Protein AF-A0A3G4W4P0-F1 (afdb_monomer_lite)

Foldseek 3Di:
DDPPDPDDDPLLVLVVVLCVVCVVLQPQDQDLAVLVSQLSNLLSVLCPLVVHCSLVSVLVLVVVCVPDVSSVVSVVVVLCVQQVSVVNCVVVVVDPVPDRSVVLSCLQVVVQVCCSNVVVPHRHSVVNNVSSVCVNVPDDDDD

pLDDT: mean 88.15, std 11.93, range [35.56, 98.0]

Sequence (143 aa):
MALYKWRPSKGTLALDGFFHAVECTLTFPDSDDIEADLTAQLRAFVHLVTRTPAGRVIAELIGQAQTDPDLSAALLARYSRPCRGLRTAQTRGQLRAGIDPEVLVDQLWGACYHRLLMPTPPLTEEFAGNLVTNLMHGVRPSA

Radius of gyration: 16.85 Å; chains: 1; bounding box: 37×46×48 Å

Structure (mmCIF, N/CA/C/O backbone):
data_AF-A0A3G4W4P0-F1
#
_entry.id   AF-A0A3G4W4P0-F1
#
loop_
_atom_site.group_PDB
_atom_site.id
_atom_site.type_symbol
_atom_site.label_atom_id
_atom_site.label_alt_id
_atom_site.label_comp_id
_atom_site.label_asym_id
_atom_site.label_entity_id
_atom_site.label_seq_id
_atom_site.pdbx_PDB_ins_code
_atom_site.Cartn_x
_atom_site.Cartn_y
_atom_site.Cartn_z
_atom_site.occupancy
_atom_site.B_iso_or_equiv
_atom_site.auth_seq_id
_atom_site.auth_comp_id
_atom_site.auth_asym_id
_atom_site.auth_atom_id
_atom_site.pdbx_PDB_model_num
ATOM 1 N N . MET A 1 1 ? -2.291 -30.139 -30.575 1.00 35.56 1 MET A N 1
ATOM 2 C CA . MET A 1 1 ? -2.199 -29.784 -29.144 1.00 35.56 1 MET A CA 1
ATOM 3 C C . MET A 1 1 ? -0.772 -29.326 -28.879 1.00 35.56 1 MET A C 1
ATOM 5 O O . MET A 1 1 ? 0.121 -30.153 -28.772 1.00 35.56 1 MET A O 1
ATOM 9 N N . ALA A 1 2 ? -0.531 -28.016 -28.946 1.00 42.50 2 ALA A N 1
ATOM 10 C CA . ALA A 1 2 ? 0.795 -27.449 -28.730 1.00 42.50 2 ALA A CA 1
ATOM 11 C C . ALA A 1 2 ? 0.982 -27.205 -27.230 1.00 42.50 2 ALA A C 1
ATOM 13 O O . ALA A 1 2 ? 0.223 -26.456 -26.621 1.00 42.50 2 ALA A O 1
ATOM 14 N N . LEU A 1 3 ? 1.977 -27.870 -26.651 1.00 46.72 3 LEU A N 1
ATOM 15 C CA . LEU A 1 3 ? 2.466 -27.626 -25.302 1.00 46.72 3 LEU A CA 1
ATOM 16 C C . LEU A 1 3 ? 3.082 -26.213 -25.286 1.00 46.72 3 LEU A C 1
ATOM 18 O O . LEU A 1 3 ? 4.239 -26.034 -25.671 1.00 46.72 3 LEU A O 1
ATOM 22 N N . TYR A 1 4 ? 2.302 -25.185 -24.940 1.00 52.28 4 TYR A N 1
ATOM 23 C CA . TYR A 1 4 ? 2.836 -23.830 -24.810 1.00 52.28 4 TYR A CA 1
ATOM 24 C C . TYR A 1 4 ? 3.787 -23.813 -23.610 1.00 52.28 4 TYR A C 1
ATOM 26 O O . TYR A 1 4 ? 3.397 -24.053 -22.469 1.00 52.28 4 TYR A O 1
ATOM 34 N N . LYS A 1 5 ? 5.073 -23.617 -23.908 1.00 41.97 5 LYS A N 1
ATOM 35 C CA . LYS A 1 5 ? 6.178 -23.510 -22.954 1.00 41.97 5 LYS A CA 1
ATOM 36 C C . LYS A 1 5 ? 5.822 -22.515 -21.846 1.00 41.97 5 LYS A C 1
ATOM 38 O O . LYS A 1 5 ? 5.807 -21.314 -22.093 1.00 41.97 5 LYS A O 1
ATOM 43 N N . TRP A 1 6 ? 5.640 -23.011 -20.624 1.00 52.56 6 TRP A N 1
ATOM 44 C CA . TRP A 1 6 ? 5.683 -22.205 -19.405 1.00 52.56 6 TRP A CA 1
ATOM 45 C C . TRP A 1 6 ? 7.116 -21.683 -19.230 1.00 52.56 6 TRP A C 1
ATOM 47 O O . TRP A 1 6 ? 8.004 -22.356 -18.703 1.00 52.56 6 TRP A O 1
ATOM 57 N N . ARG A 1 7 ? 7.391 -20.516 -19.808 1.00 54.75 7 ARG A N 1
ATOM 58 C CA . ARG A 1 7 ? 8.593 -19.729 -19.548 1.00 54.75 7 ARG A CA 1
ATOM 59 C C . ARG A 1 7 ? 8.103 -18.395 -18.991 1.00 54.75 7 ARG A C 1
ATOM 61 O O . ARG A 1 7 ? 7.461 -17.674 -19.750 1.00 54.75 7 ARG A O 1
ATOM 68 N N . PRO A 1 8 ? 8.369 -18.076 -17.714 1.00 62.06 8 PRO A N 1
ATOM 69 C CA . PRO A 1 8 ? 8.023 -16.768 -17.176 1.00 62.06 8 PRO A CA 1
ATOM 70 C C . PRO A 1 8 ? 8.642 -15.670 -18.053 1.00 62.06 8 PRO A C 1
ATOM 72 O O . PRO A 1 8 ? 9.797 -15.791 -18.482 1.00 62.06 8 PRO A O 1
ATOM 75 N N . SER A 1 9 ? 7.876 -14.617 -18.358 1.00 71.56 9 SER A N 1
ATOM 76 C CA . SER A 1 9 ? 8.419 -13.423 -19.010 1.00 71.56 9 SER A CA 1
ATOM 77 C C . SER A 1 9 ? 9.543 -12.842 -18.139 1.00 71.56 9 SER A C 1
ATOM 79 O O . SER A 1 9 ? 9.557 -13.028 -16.917 1.00 71.56 9 SER A O 1
ATOM 81 N N . LYS A 1 10 ? 10.501 -12.119 -18.737 1.00 77.62 10 LYS A N 1
ATOM 82 C CA . LYS A 1 10 ? 11.573 -11.457 -17.964 1.00 77.62 10 LYS A CA 1
ATOM 83 C C . LYS A 1 10 ? 11.005 -10.586 -16.833 1.00 77.62 10 LYS A C 1
ATOM 85 O O . LYS A 1 10 ? 11.593 -10.546 -15.756 1.00 77.62 10 LYS A O 1
ATOM 90 N N . GLY A 1 11 ? 9.851 -9.955 -17.070 1.00 77.81 11 GLY A N 1
ATOM 91 C CA . GLY A 1 11 ? 9.117 -9.175 -16.076 1.00 77.81 11 GLY A CA 1
ATOM 92 C C . GLY A 1 11 ? 8.631 -10.024 -14.903 1.00 77.81 11 GLY A C 1
ATOM 93 O O . GLY A 1 11 ? 8.876 -9.664 -13.758 1.00 77.81 11 GLY A O 1
ATOM 94 N N . THR A 1 12 ? 8.009 -11.179 -15.160 1.00 78.88 12 THR A N 1
ATOM 95 C CA . THR A 1 12 ? 7.536 -12.067 -14.077 1.00 78.88 12 THR A CA 1
ATOM 96 C C . THR A 1 12 ? 8.677 -12.619 -13.212 1.00 78.88 12 THR A C 1
ATOM 98 O O . THR A 1 12 ? 8.541 -12.662 -11.994 1.00 78.88 12 THR A O 1
ATOM 101 N N . LEU A 1 13 ? 9.843 -12.928 -13.797 1.00 81.38 13 LEU A N 1
ATOM 102 C CA . LEU A 1 13 ? 11.025 -13.343 -13.026 1.00 81.38 13 LEU A CA 1
ATOM 103 C C . LEU A 1 13 ? 11.589 -12.196 -12.168 1.00 81.38 13 LEU A C 1
ATOM 105 O O . LEU A 1 13 ? 11.967 -12.406 -11.016 1.00 81.38 13 LEU A O 1
ATOM 109 N N . ALA A 1 14 ? 11.644 -10.979 -12.718 1.00 82.69 14 ALA A N 1
ATOM 110 C CA . ALA A 1 14 ? 12.067 -9.794 -11.973 1.00 82.69 14 ALA A CA 1
ATOM 111 C C . ALA A 1 14 ? 11.102 -9.480 -10.818 1.00 82.69 14 ALA A C 1
ATOM 113 O O . ALA A 1 14 ? 11.544 -9.147 -9.720 1.00 82.69 14 ALA A O 1
ATOM 114 N N . LEU A 1 15 ? 9.797 -9.650 -11.046 1.00 84.31 15 LEU A N 1
ATOM 115 C CA . LEU A 1 15 ? 8.758 -9.503 -10.034 1.00 84.31 15 LEU A CA 1
ATOM 116 C C . LEU A 1 15 ? 8.913 -10.533 -8.906 1.00 84.31 15 LEU A C 1
ATOM 118 O O . LEU A 1 15 ? 8.836 -10.172 -7.733 1.00 84.31 15 LEU A O 1
ATOM 122 N N . ASP A 1 16 ? 9.165 -11.799 -9.244 1.00 83.69 16 ASP A N 1
ATOM 123 C CA . ASP A 1 16 ? 9.412 -12.856 -8.259 1.00 83.69 16 ASP A CA 1
ATOM 124 C C . ASP A 1 16 ? 10.626 -12.525 -7.381 1.00 83.69 16 ASP A C 1
ATOM 126 O O . ASP A 1 16 ? 10.535 -12.577 -6.152 1.00 83.69 16 ASP A O 1
ATOM 130 N N . GLY A 1 17 ? 11.740 -12.121 -8.002 1.00 82.75 17 GLY A N 1
ATOM 131 C CA . GLY A 1 17 ? 12.952 -11.711 -7.290 1.00 82.75 17 GLY A CA 1
ATOM 132 C C . GLY A 1 17 ? 12.732 -10.486 -6.400 1.00 82.75 17 GLY A C 1
ATOM 133 O O . GLY A 1 17 ? 13.186 -10.470 -5.257 1.00 82.75 17 GLY A O 1
ATOM 134 N N . PHE A 1 18 ? 11.985 -9.492 -6.888 1.00 85.12 18 PHE A N 1
ATOM 135 C CA . PHE A 1 18 ? 11.613 -8.311 -6.111 1.00 85.12 18 PHE A CA 1
ATOM 136 C C . PHE A 1 18 ? 10.840 -8.697 -4.849 1.00 85.12 18 PHE A C 1
ATOM 138 O O . PHE A 1 18 ? 11.240 -8.328 -3.748 1.00 85.12 18 PHE A O 1
ATOM 145 N N . PHE A 1 19 ? 9.762 -9.476 -4.987 1.00 82.88 19 PHE A N 1
ATOM 146 C CA . PHE A 1 19 ? 8.931 -9.845 -3.844 1.00 82.88 19 PHE A CA 1
ATOM 147 C C . PHE A 1 19 ? 9.654 -10.741 -2.846 1.00 82.88 19 PHE A C 1
ATOM 149 O O . PHE A 1 19 ? 9.447 -10.569 -1.649 1.00 82.88 19 PHE A O 1
ATOM 156 N N . HIS A 1 20 ? 10.529 -11.636 -3.307 1.00 83.44 20 HIS A N 1
ATOM 157 C CA . HIS A 1 20 ? 11.371 -12.426 -2.412 1.00 83.44 20 HIS A CA 1
ATOM 158 C C . HIS A 1 20 ? 12.313 -11.542 -1.579 1.00 83.44 20 HIS A C 1
ATOM 160 O O . HIS A 1 20 ? 12.476 -11.768 -0.384 1.00 83.44 20 HIS A O 1
ATOM 166 N N . ALA A 1 21 ? 12.887 -10.497 -2.182 1.00 79.25 21 ALA A N 1
ATOM 167 C CA . ALA A 1 21 ? 13.807 -9.593 -1.496 1.00 79.25 21 ALA A CA 1
ATOM 168 C C . ALA A 1 21 ? 13.127 -8.699 -0.445 1.00 79.25 21 ALA A C 1
ATOM 170 O O . ALA A 1 21 ? 13.777 -8.290 0.516 1.00 79.25 21 ALA A O 1
ATOM 171 N N . VAL A 1 22 ? 11.839 -8.380 -0.619 1.00 81.50 22 VAL A N 1
ATOM 172 C CA . VAL A 1 22 ? 11.117 -7.430 0.251 1.00 81.50 22 VAL A CA 1
ATOM 173 C C . VAL A 1 22 ? 10.119 -8.090 1.203 1.00 81.50 22 VAL A C 1
ATOM 175 O O . VAL A 1 22 ? 9.538 -7.413 2.049 1.00 81.50 22 VAL A O 1
ATOM 178 N N . GLU A 1 23 ? 9.906 -9.402 1.082 1.00 78.38 23 GLU A N 1
ATOM 179 C CA . GLU A 1 23 ? 8.889 -10.145 1.830 1.00 78.38 23 GLU A CA 1
ATOM 180 C C . GLU A 1 23 ? 9.018 -9.972 3.344 1.00 78.38 23 GLU A C 1
ATOM 182 O O . GLU A 1 23 ? 8.038 -9.612 3.993 1.00 78.38 23 GLU A O 1
ATOM 187 N N . CYS A 1 24 ? 10.220 -10.159 3.898 1.00 70.31 24 CYS A N 1
ATOM 188 C CA . CYS A 1 24 ? 10.443 -10.027 5.338 1.00 70.31 24 CYS A CA 1
ATOM 189 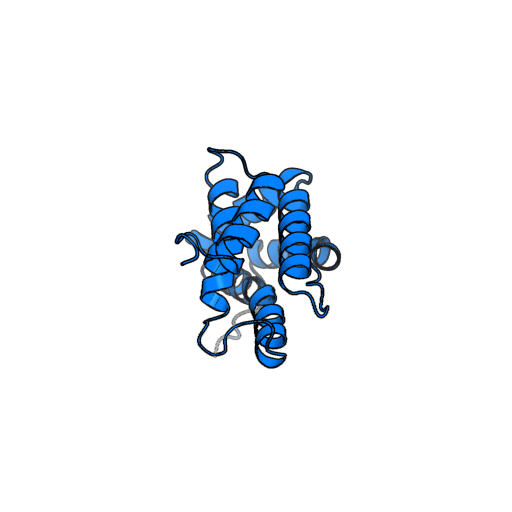C C . CYS A 1 24 ? 10.100 -8.619 5.845 1.00 70.31 24 CYS A C 1
ATOM 191 O O . CYS A 1 24 ? 9.499 -8.478 6.908 1.00 70.31 24 CYS A O 1
ATOM 193 N N . THR A 1 25 ? 10.433 -7.585 5.066 1.00 77.06 25 THR A N 1
ATOM 194 C CA . THR A 1 25 ? 10.186 -6.176 5.407 1.00 77.06 25 THR A CA 1
ATOM 195 C C . THR A 1 25 ? 8.701 -5.817 5.381 1.00 77.06 25 THR A C 1
ATOM 197 O O . THR A 1 25 ? 8.278 -4.937 6.122 1.00 77.06 25 THR A O 1
ATOM 200 N N . LEU A 1 26 ? 7.905 -6.488 4.545 1.00 78.50 26 LEU A N 1
ATOM 201 C CA . LEU A 1 26 ? 6.485 -6.186 4.335 1.00 78.50 26 LEU A CA 1
ATOM 202 C C . LEU A 1 26 ? 5.543 -7.175 5.033 1.00 78.50 26 LEU A C 1
ATOM 204 O O . LEU A 1 26 ? 4.367 -7.276 4.668 1.00 78.50 26 LEU A O 1
ATOM 208 N N . THR A 1 27 ? 6.046 -7.903 6.032 1.00 81.56 27 THR A N 1
ATOM 209 C CA . THR A 1 27 ? 5.210 -8.749 6.888 1.00 81.56 27 THR A CA 1
ATOM 210 C C . THR A 1 27 ? 4.158 -7.875 7.566 1.00 81.56 27 THR A C 1
ATOM 212 O O . THR A 1 27 ? 4.494 -6.888 8.214 1.00 81.56 27 THR A O 1
ATOM 215 N N . PHE A 1 28 ? 2.882 -8.218 7.382 1.00 82.44 28 PHE A N 1
ATOM 216 C CA . PHE A 1 28 ? 1.777 -7.499 8.006 1.00 82.44 28 PHE A CA 1
ATOM 217 C C . PHE A 1 28 ? 1.757 -7.846 9.504 1.00 82.44 28 PHE A C 1
ATOM 219 O O . PHE A 1 28 ? 1.634 -9.035 9.815 1.00 82.44 28 PHE A O 1
ATOM 226 N N . PRO A 1 29 ? 1.926 -6.870 10.416 1.00 85.31 29 PRO A N 1
ATOM 227 C CA . PRO A 1 29 ? 1.797 -7.120 11.848 1.00 85.31 29 PRO A CA 1
ATOM 228 C C . PRO A 1 29 ? 0.384 -7.620 12.174 1.00 85.31 29 PRO A C 1
ATOM 230 O O . PRO A 1 29 ? -0.572 -7.216 11.523 1.00 85.31 29 PRO A O 1
ATOM 233 N N . ASP A 1 30 ? 0.264 -8.537 13.130 1.00 85.00 30 ASP A N 1
ATOM 234 C CA . ASP A 1 30 ? -1.014 -9.165 13.487 1.00 85.00 30 ASP A CA 1
ATOM 235 C C . ASP A 1 30 ? -1.232 -9.072 15.002 1.00 85.00 30 ASP A C 1
ATOM 237 O O . ASP A 1 30 ? -1.125 -10.067 15.722 1.00 85.00 30 ASP A O 1
ATOM 241 N N . SER A 1 31 ? -1.447 -7.850 15.488 1.00 89.62 31 SER A N 1
ATOM 242 C CA . SER A 1 31 ? -1.724 -7.540 16.889 1.00 89.62 31 SER A CA 1
ATOM 243 C C . SER A 1 31 ? -3.221 -7.277 17.132 1.00 89.62 31 SER A C 1
ATOM 245 O O . SER A 1 31 ? -4.071 -7.486 16.260 1.00 89.62 31 SER A O 1
ATOM 247 N N . ASP A 1 32 ? -3.564 -6.855 18.352 1.00 91.38 32 ASP A N 1
ATOM 248 C CA . ASP A 1 32 ? -4.920 -6.413 18.708 1.00 91.38 32 ASP A CA 1
ATOM 249 C C . ASP A 1 32 ? -5.132 -4.894 18.508 1.00 91.38 32 ASP A C 1
ATOM 251 O O . ASP A 1 32 ? -6.135 -4.344 18.965 1.00 91.38 32 ASP A O 1
ATOM 255 N N . ASP A 1 33 ? -4.208 -4.222 17.809 1.00 95.19 33 ASP A N 1
ATOM 256 C CA . ASP A 1 33 ? -4.273 -2.801 17.453 1.00 95.19 33 ASP A CA 1
ATOM 257 C C . ASP A 1 33 ? -4.046 -2.594 15.943 1.00 95.19 33 ASP A C 1
ATOM 259 O O . ASP A 1 33 ? -2.928 -2.381 15.464 1.00 95.19 33 ASP A O 1
ATOM 263 N N . ILE A 1 34 ? -5.137 -2.639 15.172 1.00 94.81 34 ILE A N 1
ATOM 264 C CA . ILE A 1 34 ? -5.098 -2.480 13.713 1.00 94.81 34 ILE A CA 1
ATOM 265 C C . ILE A 1 34 ? -4.572 -1.111 13.263 1.00 94.81 34 ILE A C 1
ATOM 267 O O . ILE A 1 34 ? -3.983 -1.011 12.186 1.00 94.81 34 ILE A O 1
ATOM 271 N N . GLU A 1 35 ? -4.764 -0.048 14.051 1.00 96.00 35 GLU A N 1
ATOM 272 C CA . GLU A 1 35 ? -4.259 1.284 13.699 1.00 96.00 35 GLU A CA 1
ATOM 273 C C . GLU A 1 35 ? -2.728 1.311 13.795 1.00 96.00 35 GLU A C 1
ATOM 275 O O . GLU A 1 35 ? -2.052 1.801 12.877 1.00 96.00 35 GLU A O 1
ATOM 280 N N . ALA A 1 36 ? -2.170 0.720 14.854 1.00 95.88 36 ALA A N 1
ATOM 281 C CA . ALA A 1 36 ? -0.730 0.547 15.004 1.00 95.88 36 ALA A CA 1
ATOM 282 C C . ALA A 1 36 ? -0.147 -0.366 13.913 1.00 95.88 36 ALA A C 1
ATOM 284 O O . ALA A 1 36 ? 0.863 -0.007 13.297 1.00 95.88 36 ALA A O 1
ATOM 285 N N . ASP A 1 37 ? -0.799 -1.493 13.621 1.00 94.75 37 ASP A N 1
ATOM 286 C CA . ASP A 1 37 ? -0.352 -2.456 12.609 1.00 94.75 37 ASP A CA 1
ATOM 287 C C . ASP A 1 37 ? -0.318 -1.832 11.205 1.00 94.75 37 ASP A C 1
ATOM 289 O O . ASP A 1 37 ? 0.686 -1.945 10.491 1.00 94.75 37 ASP A O 1
ATOM 293 N N . LEU A 1 38 ? -1.376 -1.107 10.817 1.00 95.25 38 LEU A N 1
ATOM 294 C CA . LEU A 1 38 ? -1.436 -0.393 9.538 1.00 95.25 38 LEU A CA 1
ATOM 295 C C . LEU A 1 38 ? -0.377 0.701 9.452 1.00 95.25 38 LEU A C 1
ATOM 297 O O . LEU A 1 38 ? 0.302 0.820 8.431 1.00 95.25 38 LEU A O 1
ATOM 301 N N . THR A 1 39 ? -0.201 1.479 10.522 1.00 96.31 39 THR A N 1
ATOM 302 C CA . THR A 1 39 ? 0.807 2.543 10.574 1.00 96.31 39 THR A CA 1
ATOM 303 C C . THR A 1 39 ? 2.214 1.976 10.413 1.00 96.31 39 THR A C 1
ATOM 305 O O . THR A 1 39 ? 3.004 2.497 9.620 1.00 96.31 39 THR A O 1
ATOM 308 N N . ALA A 1 40 ? 2.537 0.902 11.135 1.00 94.62 40 ALA A N 1
ATOM 309 C CA . ALA A 1 40 ? 3.836 0.247 11.063 1.00 94.62 40 ALA A CA 1
ATOM 310 C C . ALA A 1 40 ? 4.097 -0.320 9.662 1.00 94.62 40 ALA A C 1
ATOM 312 O O . ALA A 1 40 ? 5.164 -0.079 9.090 1.00 94.62 40 ALA A O 1
ATOM 313 N N . GLN A 1 41 ? 3.112 -1.007 9.078 1.00 93.81 41 GLN A N 1
ATOM 314 C CA . GLN A 1 41 ? 3.247 -1.601 7.753 1.00 93.81 41 GLN A CA 1
ATOM 315 C C . GLN A 1 41 ? 3.430 -0.532 6.671 1.00 93.81 41 GLN A C 1
ATOM 317 O O . GLN A 1 41 ? 4.384 -0.616 5.892 1.00 93.81 41 GLN A O 1
ATOM 322 N N . LEU A 1 42 ? 2.577 0.501 6.639 1.00 95.25 42 LEU A N 1
ATOM 323 C CA . LEU A 1 42 ? 2.670 1.552 5.623 1.00 95.25 42 LEU A CA 1
ATOM 324 C C . LEU A 1 42 ? 3.984 2.327 5.736 1.00 95.25 42 LEU A C 1
ATOM 326 O O . LEU A 1 42 ? 4.587 2.652 4.713 1.00 95.25 42 LEU A O 1
ATOM 330 N N . ARG A 1 43 ? 4.461 2.608 6.955 1.00 95.94 43 ARG A N 1
ATOM 331 C CA . ARG A 1 43 ? 5.771 3.246 7.150 1.00 95.94 43 ARG A CA 1
ATOM 332 C C . ARG A 1 43 ? 6.906 2.357 6.660 1.00 95.94 43 ARG A C 1
ATOM 334 O O . ARG A 1 43 ? 7.767 2.857 5.945 1.00 95.94 43 ARG A O 1
ATOM 341 N N . ALA A 1 44 ? 6.884 1.058 6.960 1.00 94.06 44 ALA A N 1
ATOM 342 C CA . ALA A 1 44 ? 7.877 0.112 6.451 1.00 94.06 44 ALA A CA 1
ATOM 343 C C . ALA A 1 44 ? 7.866 0.046 4.913 1.00 94.06 44 ALA A C 1
ATOM 345 O O . ALA A 1 44 ? 8.925 0.080 4.283 1.00 94.06 44 ALA A O 1
ATOM 346 N N . PHE A 1 45 ? 6.679 0.036 4.299 1.00 94.19 45 PHE A N 1
ATOM 347 C CA . PHE A 1 45 ? 6.522 0.102 2.848 1.00 94.19 45 PHE A CA 1
ATOM 348 C C . PHE A 1 45 ? 7.101 1.394 2.269 1.00 94.19 45 PHE A C 1
ATOM 350 O O . PHE A 1 45 ? 7.932 1.339 1.363 1.00 94.19 45 PHE A O 1
ATOM 357 N N . VAL A 1 46 ? 6.709 2.554 2.803 1.00 96.31 46 VAL A N 1
ATOM 358 C CA . VAL A 1 46 ? 7.212 3.853 2.347 1.00 96.31 46 VAL A CA 1
ATOM 359 C C . VAL A 1 46 ? 8.723 3.943 2.514 1.00 96.31 46 VAL A C 1
ATOM 361 O O . VAL A 1 46 ? 9.411 4.368 1.587 1.00 96.31 46 VAL A O 1
ATOM 364 N N . HIS A 1 47 ? 9.257 3.506 3.650 1.00 95.81 47 HIS A N 1
ATOM 365 C CA . HIS A 1 47 ? 10.691 3.469 3.896 1.00 95.81 47 HIS A CA 1
ATOM 366 C C . HIS A 1 47 ? 11.412 2.633 2.837 1.00 95.81 47 HIS A C 1
ATOM 368 O O . HIS A 1 47 ? 12.346 3.111 2.197 1.00 95.81 47 HIS A O 1
ATOM 374 N N . LEU A 1 48 ? 10.930 1.416 2.580 1.00 94.06 48 LEU A N 1
ATOM 375 C CA . LEU A 1 48 ? 11.482 0.522 1.568 1.00 94.06 48 LEU A CA 1
ATOM 376 C C . LEU A 1 48 ? 11.524 1.188 0.186 1.00 94.06 48 LEU A C 1
ATOM 378 O O . LEU A 1 48 ? 12.578 1.202 -0.453 1.00 94.06 48 LEU A O 1
ATOM 382 N N . VAL A 1 49 ? 10.410 1.756 -0.283 1.00 94.69 49 VAL A N 1
ATOM 383 C CA . VAL A 1 49 ? 10.340 2.311 -1.645 1.00 94.69 49 VAL A 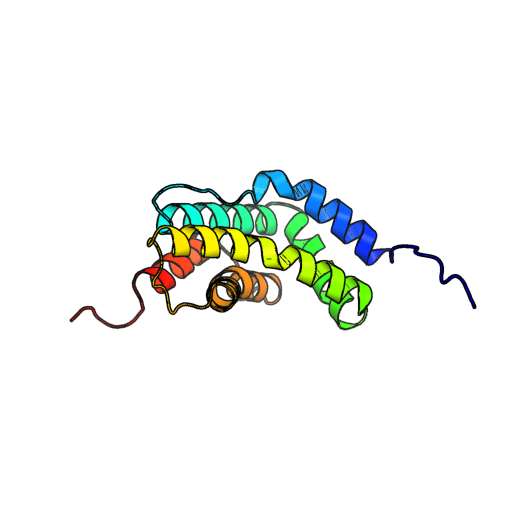CA 1
ATOM 384 C C . VAL A 1 49 ? 11.018 3.676 -1.780 1.00 94.69 49 VAL A C 1
ATOM 386 O O . VAL A 1 49 ? 11.400 4.052 -2.882 1.00 94.69 49 VAL A O 1
ATOM 389 N N . THR A 1 50 ? 11.215 4.419 -0.691 1.00 95.69 50 THR A N 1
ATOM 390 C CA . THR A 1 50 ? 11.871 5.741 -0.741 1.00 95.69 50 THR A CA 1
ATOM 391 C C . THR A 1 50 ? 13.358 5.703 -0.398 1.00 95.69 50 THR A C 1
ATOM 393 O O . THR A 1 50 ? 14.099 6.588 -0.824 1.00 95.69 50 THR A O 1
ATOM 396 N N . ARG A 1 51 ? 13.824 4.702 0.361 1.00 95.25 51 ARG A N 1
ATOM 397 C CA . ARG A 1 51 ? 15.213 4.612 0.853 1.00 95.25 51 ARG A CA 1
ATOM 398 C C . ARG A 1 51 ? 16.050 3.531 0.186 1.00 95.25 51 ARG A C 1
ATOM 400 O O . ARG A 1 51 ? 17.248 3.457 0.441 1.00 95.25 51 ARG A O 1
ATOM 407 N N . THR A 1 52 ? 15.454 2.708 -0.670 1.00 93.81 52 THR A N 1
ATOM 408 C CA . THR A 1 52 ? 16.161 1.628 -1.367 1.00 93.81 52 THR A CA 1
ATOM 409 C C . THR A 1 52 ? 15.861 1.652 -2.870 1.00 93.81 52 THR A C 1
ATOM 411 O O . THR A 1 52 ? 14.879 2.267 -3.294 1.00 93.81 52 THR A O 1
ATOM 414 N N . PRO A 1 53 ? 16.644 0.938 -3.703 1.00 92.81 53 PRO A N 1
ATOM 415 C CA . PRO A 1 53 ? 16.334 0.773 -5.125 1.00 92.81 53 PRO A CA 1
ATOM 416 C C . PRO A 1 53 ? 14.965 0.133 -5.408 1.00 92.81 53 PRO A C 1
ATOM 418 O O . PRO A 1 53 ? 14.490 0.203 -6.542 1.00 92.81 53 PRO A O 1
ATOM 421 N N . ALA A 1 54 ? 14.314 -0.464 -4.400 1.00 91.69 54 ALA A N 1
ATOM 422 C CA . ALA A 1 54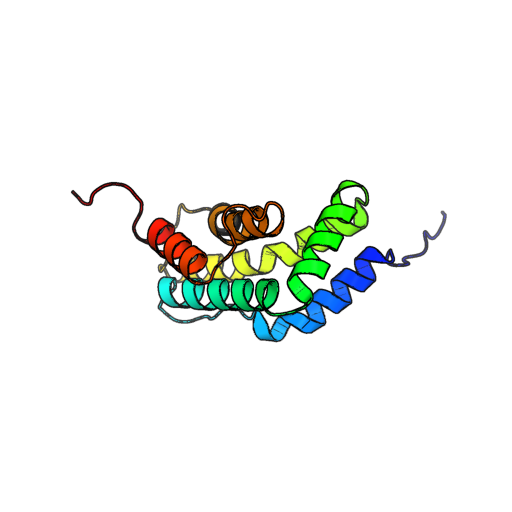 ? 13.027 -1.132 -4.539 1.00 91.69 54 ALA A CA 1
ATOM 423 C C . ALA A 1 54 ? 11.946 -0.224 -5.145 1.00 91.69 54 ALA A C 1
ATOM 425 O O . ALA A 1 54 ? 11.187 -0.681 -5.996 1.00 91.69 54 ALA A O 1
ATOM 426 N N . GLY A 1 55 ? 11.897 1.060 -4.770 1.00 93.19 55 GLY A N 1
ATOM 427 C CA . GLY A 1 55 ? 10.890 1.988 -5.298 1.00 93.19 55 GLY A CA 1
ATOM 428 C C . GLY A 1 55 ? 10.992 2.201 -6.802 1.00 93.19 55 GLY A C 1
ATOM 429 O O . GLY A 1 55 ? 9.983 2.195 -7.504 1.00 93.19 55 GLY A O 1
ATOM 430 N N . ARG A 1 56 ? 12.220 2.314 -7.315 1.00 94.38 56 ARG A N 1
ATOM 431 C CA . ARG A 1 56 ? 12.458 2.414 -8.756 1.00 94.38 56 ARG A CA 1
ATOM 432 C C . ARG A 1 56 ? 12.058 1.123 -9.469 1.00 94.38 56 ARG A C 1
ATOM 434 O O . ARG A 1 56 ? 11.365 1.183 -10.477 1.00 94.38 56 ARG A O 1
ATOM 441 N N . VAL A 1 57 ? 12.462 -0.028 -8.929 1.00 93.25 57 VAL A N 1
ATOM 442 C CA . VAL A 1 57 ? 12.164 -1.340 -9.525 1.00 93.25 57 VAL A CA 1
ATOM 443 C C . VAL A 1 57 ? 10.656 -1.579 -9.611 1.00 93.25 57 VAL A C 1
ATOM 445 O O . VAL A 1 57 ? 10.163 -1.952 -10.673 1.00 93.25 57 VAL A O 1
ATOM 448 N N . ILE A 1 58 ? 9.902 -1.328 -8.535 1.00 93.25 58 ILE A N 1
ATOM 449 C CA . ILE A 1 58 ? 8.449 -1.540 -8.558 1.00 93.25 58 ILE A CA 1
ATOM 450 C C . ILE A 1 58 ? 7.741 -0.555 -9.495 1.00 93.25 58 ILE A C 1
ATOM 452 O O . ILE A 1 58 ? 6.809 -0.954 -10.187 1.00 93.25 58 ILE A O 1
ATOM 456 N N . ALA A 1 59 ? 8.208 0.695 -9.596 1.00 95.25 59 ALA A N 1
ATOM 457 C CA . ALA A 1 59 ? 7.666 1.665 -10.547 1.00 95.25 59 ALA A CA 1
ATOM 458 C C . ALA A 1 59 ? 7.889 1.233 -12.009 1.00 95.25 59 ALA A C 1
ATOM 460 O O . ALA A 1 59 ? 6.965 1.296 -12.819 1.00 95.25 59 ALA A O 1
ATOM 461 N N . GLU A 1 60 ? 9.087 0.738 -12.341 1.00 94.38 60 GLU A N 1
ATOM 462 C CA . GLU A 1 60 ? 9.398 0.201 -13.672 1.00 94.38 60 GLU A CA 1
ATOM 463 C C . GLU A 1 60 ? 8.536 -1.034 -13.998 1.00 94.38 60 GLU A C 1
ATOM 465 O O . GLU A 1 60 ? 7.984 -1.123 -15.097 1.00 94.38 60 GLU A O 1
ATOM 470 N N . LEU A 1 61 ? 8.348 -1.948 -13.036 1.00 93.44 61 LEU A N 1
ATOM 471 C CA . LEU A 1 61 ? 7.482 -3.125 -13.190 1.00 93.44 61 LEU A CA 1
ATOM 472 C C . LEU A 1 61 ? 6.011 -2.740 -13.408 1.00 93.44 61 LEU A C 1
ATOM 474 O O . LEU A 1 61 ? 5.367 -3.304 -14.291 1.00 93.44 61 LEU A O 1
ATOM 478 N N . ILE A 1 62 ? 5.488 -1.762 -12.659 1.00 94.50 62 ILE A N 1
ATOM 479 C CA . ILE A 1 62 ? 4.125 -1.235 -12.851 1.00 94.50 62 ILE A CA 1
ATOM 480 C C . ILE A 1 62 ? 3.972 -0.618 -14.245 1.00 94.50 62 ILE A C 1
ATOM 482 O O . ILE A 1 62 ? 2.953 -0.837 -14.903 1.00 94.50 62 ILE A O 1
ATOM 486 N N . GLY A 1 63 ? 4.980 0.127 -14.709 1.00 95.00 63 GLY A N 1
ATOM 487 C CA . GLY A 1 63 ? 5.001 0.706 -16.051 1.00 95.00 63 GLY A CA 1
ATOM 488 C C . GLY A 1 63 ? 4.962 -0.360 -17.147 1.00 95.00 63 GLY A C 1
ATOM 489 O O . GLY A 1 63 ? 4.167 -0.254 -18.077 1.00 95.00 63 GLY A O 1
ATOM 490 N N . GLN A 1 64 ? 5.764 -1.423 -17.020 1.00 93.88 64 GLN A N 1
ATOM 491 C CA . GLN A 1 64 ? 5.754 -2.538 -17.977 1.00 93.88 64 GLN A CA 1
ATOM 492 C C . GLN A 1 64 ? 4.448 -3.340 -17.944 1.00 93.88 64 GLN A C 1
ATOM 494 O O . GLN A 1 64 ? 3.963 -3.762 -18.991 1.00 93.88 64 GLN A O 1
ATOM 499 N N . ALA A 1 65 ? 3.838 -3.506 -16.769 1.00 93.56 65 ALA A N 1
ATOM 500 C CA . ALA A 1 65 ? 2.568 -4.215 -16.618 1.00 93.56 65 ALA A CA 1
ATOM 501 C C . ALA A 1 65 ? 1.411 -3.581 -17.416 1.00 93.56 65 ALA A C 1
ATOM 503 O O . ALA A 1 65 ? 0.423 -4.256 -17.691 1.00 93.56 65 ALA A O 1
ATOM 504 N N . GLN A 1 66 ? 1.522 -2.312 -17.833 1.00 95.25 66 GLN A N 1
ATOM 505 C CA . GLN A 1 66 ? 0.500 -1.658 -18.662 1.00 95.25 66 GLN A CA 1
ATOM 506 C C . GLN A 1 66 ? 0.409 -2.235 -20.084 1.00 95.25 66 GLN A C 1
ATOM 508 O O . GLN A 1 66 ? -0.609 -2.059 -20.750 1.00 95.25 66 GLN A O 1
ATOM 513 N N . THR A 1 67 ? 1.458 -2.908 -20.566 1.00 94.00 67 THR A N 1
ATOM 514 C CA . THR A 1 67 ? 1.517 -3.490 -21.918 1.00 94.00 67 THR A CA 1
ATOM 515 C C . THR A 1 67 ? 1.875 -4.981 -21.933 1.00 94.00 67 THR A C 1
ATOM 517 O O . THR A 1 67 ? 1.883 -5.585 -23.005 1.00 94.00 67 THR A O 1
ATOM 520 N N . ASP A 1 68 ? 2.117 -5.589 -20.766 1.00 92.19 68 ASP A N 1
ATOM 521 C CA . ASP A 1 68 ? 2.357 -7.026 -20.569 1.00 92.19 68 ASP A CA 1
ATOM 522 C C . ASP A 1 68 ? 1.255 -7.623 -19.658 1.00 92.19 68 ASP A C 1
ATOM 524 O O . ASP A 1 68 ? 1.313 -7.467 -18.431 1.00 92.19 68 ASP A O 1
ATOM 528 N N . PRO A 1 69 ? 0.238 -8.304 -20.231 1.00 90.38 69 PRO A N 1
ATOM 529 C CA . PRO A 1 69 ? -0.862 -8.897 -19.467 1.00 90.38 69 PRO A CA 1
ATOM 530 C C . PRO A 1 69 ? -0.426 -9.963 -18.453 1.00 90.38 69 PRO A C 1
ATOM 532 O O . PRO A 1 69 ? -1.030 -10.062 -17.383 1.00 90.38 69 PRO A O 1
ATOM 535 N N . ASP A 1 70 ? 0.622 -10.734 -18.755 1.00 89.44 70 ASP A N 1
ATOM 536 C CA . ASP A 1 70 ? 1.112 -11.790 -17.865 1.00 89.44 70 ASP A CA 1
ATOM 537 C C . ASP A 1 70 ? 1.792 -11.174 -16.636 1.00 89.44 70 ASP A C 1
ATOM 539 O O . ASP A 1 70 ? 1.566 -11.605 -15.500 1.00 89.44 70 ASP A O 1
ATOM 543 N N . LEU A 1 71 ? 2.582 -10.114 -16.842 1.00 90.00 71 LEU A N 1
ATOM 544 C CA . LEU A 1 71 ? 3.171 -9.339 -15.751 1.00 90.00 71 LEU A CA 1
ATOM 545 C C . LEU A 1 71 ? 2.099 -8.637 -14.907 1.00 90.00 71 LEU A C 1
ATOM 547 O O . LEU A 1 71 ? 2.196 -8.641 -13.680 1.00 90.00 71 LEU A O 1
ATOM 551 N N . SER A 1 72 ? 1.069 -8.074 -15.542 1.00 91.00 72 SER A N 1
ATOM 552 C CA . SER A 1 72 ? -0.064 -7.450 -14.848 1.00 91.00 72 SER A CA 1
ATOM 553 C C . SER A 1 72 ? -0.777 -8.438 -13.924 1.00 91.00 72 SER A C 1
ATOM 555 O O . SER A 1 72 ? -0.926 -8.179 -12.726 1.00 91.00 72 SER A O 1
ATOM 557 N N . ALA A 1 73 ? -1.121 -9.622 -14.438 1.00 89.50 73 ALA A N 1
ATOM 558 C CA . ALA A 1 73 ? -1.738 -10.681 -13.644 1.00 89.50 73 ALA A CA 1
ATOM 559 C C . ALA A 1 73 ? -0.842 -11.119 -12.471 1.00 89.50 73 ALA A C 1
ATOM 561 O O . ALA A 1 73 ? -1.320 -11.282 -11.345 1.00 89.50 73 ALA A O 1
ATOM 562 N N . ALA A 1 74 ? 0.467 -11.260 -12.706 1.00 88.88 74 ALA A N 1
ATOM 563 C CA . ALA A 1 74 ? 1.421 -11.639 -11.668 1.00 88.88 74 ALA A CA 1
ATOM 564 C C . ALA A 1 74 ? 1.573 -10.566 -10.570 1.00 88.88 74 ALA A C 1
ATOM 566 O O . ALA A 1 74 ? 1.708 -10.906 -9.390 1.00 88.88 74 ALA A O 1
ATOM 567 N N . LEU A 1 75 ? 1.537 -9.280 -10.935 1.00 88.44 75 LEU A N 1
ATOM 568 C CA . LEU A 1 75 ? 1.593 -8.159 -9.995 1.00 88.44 75 LEU A CA 1
ATOM 569 C C . LEU A 1 75 ? 0.337 -8.115 -9.111 1.00 88.44 75 LEU A C 1
ATOM 571 O O . LEU A 1 75 ? 0.452 -8.051 -7.884 1.00 88.44 75 LEU A O 1
ATOM 575 N N . LEU A 1 76 ? -0.850 -8.230 -9.716 1.00 85.19 76 LEU A N 1
ATOM 576 C CA . LEU A 1 76 ? -2.138 -8.223 -9.010 1.00 85.19 76 LEU A CA 1
ATOM 577 C C . LEU A 1 76 ? -2.258 -9.374 -8.003 1.00 85.19 76 LEU A C 1
ATOM 579 O O . LEU A 1 76 ? -2.700 -9.168 -6.872 1.00 85.19 76 LEU A O 1
ATOM 583 N N . ALA A 1 77 ? -1.786 -10.570 -8.365 1.00 84.12 77 ALA A N 1
ATOM 584 C CA . ALA A 1 77 ? -1.807 -11.733 -7.478 1.00 84.12 77 ALA A CA 1
ATOM 585 C C . ALA A 1 77 ? -1.020 -11.518 -6.169 1.00 84.12 77 ALA A C 1
ATOM 587 O O . ALA A 1 77 ? -1.327 -12.135 -5.147 1.00 84.12 77 ALA A O 1
ATOM 588 N N . ARG A 1 78 ? -0.004 -10.644 -6.175 1.00 79.00 78 ARG A N 1
ATOM 589 C CA . ARG A 1 78 ? 0.797 -10.321 -4.984 1.00 79.00 78 ARG A CA 1
ATOM 590 C C . ARG A 1 78 ? 0.335 -9.069 -4.251 1.00 79.00 78 ARG A C 1
ATOM 592 O O . ARG A 1 78 ? 0.514 -8.993 -3.034 1.00 79.00 78 ARG A O 1
ATOM 599 N N . TYR A 1 79 ? -0.305 -8.140 -4.955 1.00 75.12 79 TYR A N 1
ATOM 600 C CA . TYR A 1 79 ? -0.931 -6.957 -4.364 1.00 75.12 79 TYR A CA 1
ATOM 601 C C . TYR A 1 79 ? -2.022 -7.320 -3.339 1.00 75.12 79 TYR A C 1
ATOM 603 O O . TYR A 1 79 ? -2.239 -6.581 -2.389 1.00 75.12 79 TYR A O 1
ATOM 611 N N . SER A 1 80 ? -2.629 -8.509 -3.429 1.00 71.00 80 SER A N 1
ATOM 612 C CA . SER A 1 80 ? -3.704 -8.951 -2.526 1.00 71.00 80 SER A CA 1
ATOM 613 C C . SER A 1 80 ? -3.265 -9.330 -1.094 1.00 71.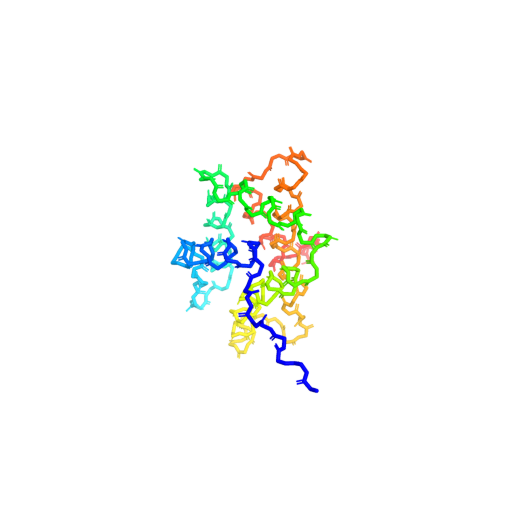00 80 SER A C 1
ATOM 615 O O . SER A 1 80 ? -4.101 -9.760 -0.292 1.00 71.00 80 SER A O 1
ATOM 617 N N . ARG A 1 81 ? -1.967 -9.276 -0.749 1.00 75.50 81 ARG A N 1
ATOM 618 C CA . ARG A 1 81 ? -1.465 -9.689 0.583 1.00 75.50 81 ARG A CA 1
ATOM 619 C C . ARG A 1 81 ? -2.053 -8.865 1.737 1.00 75.50 81 ARG A C 1
ATOM 621 O O . ARG A 1 81 ? -2.516 -9.498 2.687 1.00 75.50 81 ARG A O 1
ATOM 628 N N . PRO A 1 82 ? -2.092 -7.519 1.687 1.00 77.50 82 PRO A N 1
ATOM 629 C CA . PRO A 1 82 ? -2.643 -6.719 2.779 1.00 77.50 82 PRO A CA 1
ATOM 630 C C . PRO A 1 82 ? -4.136 -6.984 3.012 1.00 77.50 82 PRO A C 1
ATOM 632 O O . PRO A 1 82 ? -4.587 -6.975 4.156 1.00 77.50 82 PRO A O 1
ATOM 635 N N . CYS A 1 83 ? -4.885 -7.352 1.962 1.00 81.94 83 CYS A N 1
ATOM 636 C CA . CYS A 1 83 ? -6.291 -7.740 2.091 1.00 81.94 83 CYS A CA 1
ATOM 637 C C . CYS A 1 83 ? -6.481 -8.916 3.058 1.00 81.94 83 CYS A C 1
ATOM 639 O O . CYS A 1 83 ? -7.491 -8.974 3.754 1.00 81.94 83 CYS A O 1
ATOM 641 N N . ARG A 1 84 ? -5.528 -9.858 3.130 1.00 83.94 84 ARG A N 1
ATOM 642 C CA . ARG A 1 84 ? -5.617 -10.987 4.070 1.00 83.94 84 ARG A CA 1
ATOM 643 C C . ARG A 1 84 ? -5.497 -10.531 5.525 1.00 83.94 84 ARG A C 1
ATOM 645 O O . ARG A 1 84 ? -6.309 -10.960 6.334 1.00 83.94 84 ARG A O 1
ATOM 652 N N . GLY A 1 85 ? -4.551 -9.639 5.834 1.00 86.31 85 GLY A N 1
ATOM 653 C CA . GLY A 1 85 ? -4.390 -9.078 7.184 1.00 86.31 85 GLY A CA 1
ATOM 654 C C . GLY A 1 85 ? -5.627 -8.299 7.634 1.00 86.31 85 GLY A C 1
ATOM 655 O O . GLY A 1 85 ? -6.175 -8.553 8.704 1.00 86.31 85 GLY A O 1
ATOM 656 N N . LEU A 1 86 ? -6.156 -7.442 6.758 1.00 90.75 86 LEU A N 1
ATOM 657 C CA . LEU A 1 86 ? -7.377 -6.676 7.022 1.00 90.75 86 LEU A CA 1
ATOM 658 C C . LEU A 1 86 ? -8.617 -7.564 7.214 1.00 90.75 86 LEU A C 1
ATOM 660 O O . LEU A 1 86 ? -9.435 -7.288 8.089 1.00 90.75 86 LEU A O 1
ATOM 664 N N . ARG A 1 87 ? -8.760 -8.653 6.442 1.00 91.50 87 ARG A N 1
ATOM 665 C CA . ARG A 1 87 ? -9.843 -9.633 6.649 1.00 91.50 87 ARG A CA 1
ATOM 666 C C . ARG A 1 87 ? -9.734 -10.292 8.027 1.00 91.50 87 ARG A C 1
ATOM 668 O O . ARG A 1 87 ? -10.744 -10.399 8.715 1.00 91.50 87 ARG A O 1
ATOM 675 N N . THR A 1 88 ? -8.533 -10.667 8.467 1.00 90.12 88 THR A N 1
ATOM 676 C CA . THR A 1 88 ? -8.313 -11.203 9.822 1.00 90.12 88 THR A CA 1
ATOM 677 C C . THR A 1 88 ? -8.701 -10.185 10.898 1.00 90.12 88 THR A C 1
ATOM 679 O O . THR A 1 88 ? -9.491 -10.511 11.786 1.00 90.12 88 THR A O 1
ATOM 682 N N . ALA A 1 89 ? -8.243 -8.936 10.789 1.00 91.31 89 ALA A N 1
ATOM 683 C CA . ALA A 1 89 ? -8.604 -7.866 11.724 1.00 91.31 89 ALA A CA 1
ATOM 684 C C . ALA A 1 89 ? -10.125 -7.621 11.772 1.00 91.31 89 ALA A C 1
ATOM 686 O O . ALA A 1 89 ? -10.708 -7.457 12.846 1.00 91.31 89 ALA A O 1
ATOM 687 N N . GLN A 1 90 ? -10.797 -7.685 10.618 1.00 93.50 90 GLN A N 1
ATOM 688 C CA . GLN A 1 90 ? -12.255 -7.605 10.525 1.00 93.50 90 GLN A CA 1
ATOM 689 C C . GLN A 1 90 ? -12.944 -8.776 11.237 1.00 93.50 90 GLN A C 1
ATOM 691 O O . GLN A 1 90 ? -13.887 -8.550 11.992 1.00 93.50 90 GLN A O 1
ATOM 696 N N . THR A 1 91 ? -12.461 -10.014 11.074 1.00 92.19 91 THR A N 1
ATOM 697 C CA . THR A 1 91 ? -13.016 -11.172 11.803 1.00 92.19 91 THR A CA 1
ATOM 698 C C . THR A 1 91 ? -12.811 -11.092 13.316 1.00 92.19 91 THR A C 1
ATOM 700 O O . THR A 1 91 ? -13.616 -11.641 14.062 1.00 92.19 91 THR A O 1
ATOM 703 N N . ARG A 1 92 ? -11.781 -10.369 13.777 1.00 92.38 92 ARG A N 1
ATOM 704 C CA . ARG A 1 92 ? -11.526 -10.083 15.199 1.00 92.38 92 ARG A CA 1
ATOM 705 C C . ARG A 1 92 ? -12.317 -8.883 15.732 1.00 92.38 92 ARG A C 1
ATOM 707 O O . ARG A 1 92 ? -12.193 -8.545 16.902 1.00 92.38 92 ARG A O 1
ATOM 714 N N . GLY A 1 93 ? -13.128 -8.235 14.894 1.00 94.12 93 GLY A N 1
ATOM 715 C CA . GLY A 1 93 ? -13.950 -7.091 15.287 1.00 94.12 93 GLY A CA 1
ATOM 716 C C . GLY A 1 93 ? -13.194 -5.766 15.404 1.00 94.12 93 GLY A C 1
ATOM 717 O O . GLY A 1 93 ? -13.777 -4.790 15.866 1.00 94.12 93 GLY A O 1
ATOM 718 N N . GLN A 1 94 ? -11.935 -5.697 14.956 1.00 95.00 94 GLN A N 1
ATOM 719 C CA . GLN A 1 94 ? -11.160 -4.450 14.944 1.00 95.00 94 GLN A CA 1
ATOM 720 C C . GLN A 1 94 ? -11.588 -3.505 13.802 1.00 95.00 94 GLN A C 1
ATOM 722 O O . GLN A 1 94 ? -11.326 -2.308 13.846 1.00 95.00 94 GLN A O 1
ATOM 727 N N . LEU A 1 95 ? -12.279 -4.030 12.780 1.00 94.38 95 LEU A N 1
ATOM 728 C CA . LEU A 1 95 ? -12.852 -3.266 11.665 1.00 94.38 95 LEU A CA 1
ATOM 729 C C . LEU A 1 95 ? -14.356 -3.542 11.548 1.00 94.38 95 LEU A C 1
ATOM 731 O O . LEU A 1 95 ? -14.812 -4.663 11.781 1.00 94.38 95 LEU A O 1
ATOM 735 N N . ARG A 1 96 ? -15.145 -2.545 11.115 1.00 93.56 96 ARG A N 1
ATOM 736 C CA . ARG A 1 96 ? -16.597 -2.728 10.910 1.00 93.56 96 ARG A CA 1
ATOM 737 C C . ARG A 1 96 ? -16.868 -3.813 9.849 1.00 93.56 96 ARG A C 1
ATOM 739 O O . ARG A 1 96 ? -16.265 -3.818 8.774 1.00 93.56 96 ARG A O 1
ATOM 746 N N . ALA A 1 97 ? -17.837 -4.691 10.112 1.00 89.56 97 ALA A N 1
ATOM 747 C CA . ALA A 1 97 ? -18.147 -5.853 9.264 1.00 89.56 97 ALA A CA 1
ATOM 748 C C . ALA A 1 97 ? -18.597 -5.511 7.825 1.00 89.56 97 ALA A C 1
ATOM 750 O O . ALA A 1 97 ? -18.491 -6.342 6.934 1.00 89.56 97 ALA A O 1
ATOM 751 N N . GLY A 1 98 ? -19.086 -4.290 7.582 1.00 90.50 98 GLY A N 1
ATOM 752 C CA . GLY A 1 98 ? -19.513 -3.829 6.253 1.00 90.50 98 GLY A CA 1
ATOM 753 C C . GLY A 1 98 ? -18.443 -3.085 5.442 1.00 90.50 98 GLY A C 1
ATOM 754 O O . GLY A 1 98 ? -18.797 -2.395 4.488 1.00 90.50 98 GLY A O 1
ATOM 755 N N . ILE A 1 99 ? -17.170 -3.089 5.861 1.00 92.81 99 ILE A N 1
ATOM 756 C CA . ILE A 1 99 ? -16.066 -2.574 5.028 1.00 92.81 99 ILE A CA 1
ATOM 757 C C . ILE A 1 99 ? -15.647 -3.647 4.038 1.00 92.81 99 ILE A C 1
ATOM 759 O O . ILE A 1 99 ? -15.506 -4.804 4.424 1.00 92.81 99 ILE A O 1
ATOM 763 N N . ASP A 1 100 ? -15.361 -3.225 2.809 1.00 93.31 100 ASP A N 1
ATOM 764 C CA . ASP A 1 100 ? -14.562 -4.006 1.877 1.00 93.31 100 ASP A CA 1
ATOM 765 C C . ASP A 1 100 ? -13.057 -3.755 2.119 1.00 93.31 100 ASP A C 1
ATOM 767 O O . ASP A 1 100 ? -12.587 -2.630 1.916 1.00 93.31 100 ASP A O 1
ATOM 771 N N . PRO A 1 101 ? -12.286 -4.766 2.564 1.00 91.81 101 PRO A N 1
ATOM 772 C CA . PRO A 1 101 ? -10.846 -4.640 2.763 1.00 91.81 101 PRO A CA 1
ATOM 773 C C . PRO A 1 101 ? -10.075 -4.234 1.506 1.00 91.81 101 PRO A C 1
ATOM 775 O O . PRO A 1 101 ? -9.037 -3.594 1.633 1.00 91.81 101 PRO A O 1
ATOM 778 N N . GLU A 1 102 ? -10.557 -4.578 0.310 1.00 92.00 102 GLU A N 1
ATOM 779 C CA . GLU A 1 102 ? -9.887 -4.216 -0.947 1.00 92.00 102 GLU A CA 1
ATOM 780 C C . GLU A 1 102 ? -9.913 -2.702 -1.164 1.00 92.00 102 GLU A C 1
ATOM 782 O O . GLU A 1 102 ? -8.884 -2.105 -1.475 1.00 92.00 102 GLU A O 1
ATOM 787 N N . VAL A 1 103 ? -11.037 -2.057 -0.841 1.00 94.75 103 VAL A N 1
ATOM 788 C CA . VAL A 1 103 ? -11.157 -0.593 -0.876 1.00 94.75 103 VAL A CA 1
ATOM 789 C C . VAL A 1 103 ? -10.180 0.067 0.098 1.00 94.75 103 VAL A C 1
ATOM 791 O O . VAL A 1 103 ? -9.557 1.066 -0.253 1.00 94.75 103 VAL A O 1
ATOM 794 N N . LEU A 1 104 ? -9.992 -0.491 1.301 1.00 94.88 104 LEU A N 1
ATOM 795 C CA . LEU A 1 104 ? -9.006 0.051 2.245 1.00 94.88 104 LEU A CA 1
ATOM 796 C C . LEU A 1 104 ? -7.579 -0.067 1.703 1.00 94.88 104 LEU A C 1
ATOM 798 O O . LEU A 1 104 ? -6.772 0.844 1.891 1.00 94.88 104 LEU A O 1
ATOM 802 N N . VAL A 1 105 ? -7.260 -1.173 1.024 1.00 93.50 105 VAL A N 1
ATOM 803 C CA . VAL A 1 105 ? -5.940 -1.348 0.410 1.00 93.50 105 VAL A CA 1
ATOM 804 C C . VAL A 1 105 ? -5.699 -0.291 -0.663 1.00 93.50 105 VAL A C 1
ATOM 806 O O . VAL A 1 105 ? -4.644 0.346 -0.666 1.00 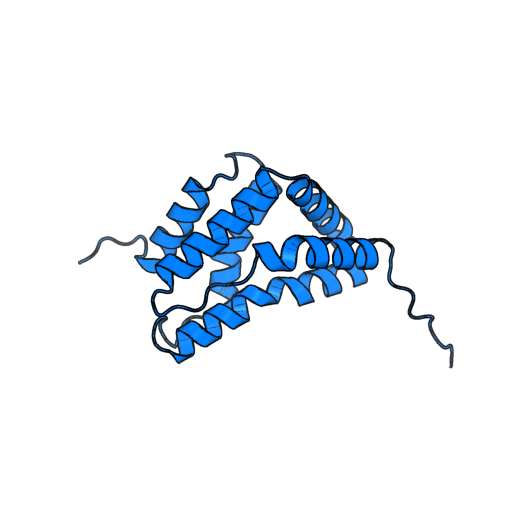93.50 105 VAL A O 1
ATOM 809 N N . ASP A 1 106 ? -6.685 -0.033 -1.515 1.00 94.38 106 ASP A N 1
ATOM 810 C CA . ASP A 1 106 ? -6.576 0.983 -2.562 1.00 94.38 106 ASP A CA 1
ATOM 811 C C . ASP A 1 106 ? -6.495 2.406 -1.998 1.00 94.38 106 ASP A C 1
ATOM 813 O O . ASP A 1 106 ? -5.741 3.236 -2.507 1.00 94.38 106 ASP A O 1
ATOM 817 N N . GLN A 1 107 ? -7.195 2.695 -0.899 1.00 96.75 107 GLN A N 1
ATOM 818 C CA . GLN A 1 107 ? -7.084 3.983 -0.209 1.00 96.75 107 GLN A CA 1
ATOM 819 C C . GLN A 1 107 ? -5.697 4.207 0.409 1.00 96.75 107 GLN A C 1
ATOM 821 O O . GLN A 1 107 ? -5.205 5.335 0.411 1.00 96.75 107 GLN A O 1
ATOM 826 N N . LEU A 1 108 ? -5.066 3.152 0.928 1.00 96.44 108 LEU A N 1
ATOM 827 C CA . LEU A 1 108 ? -3.786 3.228 1.631 1.00 96.44 108 LEU A CA 1
ATOM 828 C C . LEU A 1 108 ? -2.591 3.040 0.685 1.00 96.44 108 LEU A C 1
ATOM 830 O O . LEU A 1 108 ? -1.869 3.995 0.390 1.00 96.44 108 LEU A O 1
ATOM 834 N N . TRP A 1 109 ? -2.383 1.826 0.168 1.00 94.75 109 TRP A N 1
ATOM 835 C CA . TRP A 1 109 ? -1.260 1.532 -0.727 1.00 94.75 109 TRP A CA 1
ATOM 836 C C . TRP A 1 109 ? -1.446 2.196 -2.083 1.00 94.75 109 TRP A C 1
ATOM 838 O O . TRP A 1 109 ? -0.460 2.671 -2.643 1.00 94.75 109 TRP A O 1
ATOM 848 N N . GLY A 1 110 ? -2.676 2.299 -2.595 1.00 94.88 110 GLY A N 1
ATOM 849 C CA . GLY A 1 110 ? -2.938 3.012 -3.847 1.00 94.88 110 GLY A CA 1
ATOM 850 C C . GLY A 1 110 ? -2.535 4.487 -3.767 1.00 94.88 110 GLY A C 1
ATOM 851 O O . GLY A 1 110 ? -1.889 4.995 -4.682 1.00 94.88 110 GLY A O 1
ATOM 852 N N . ALA A 1 111 ? -2.783 5.161 -2.639 1.00 96.94 111 ALA A N 1
ATOM 853 C CA . ALA A 1 111 ? -2.319 6.532 -2.419 1.00 96.94 111 ALA A CA 1
ATOM 854 C C . ALA A 1 111 ? -0.781 6.636 -2.333 1.00 96.94 111 ALA A C 1
ATOM 856 O O . ALA A 1 111 ? -0.186 7.591 -2.847 1.00 96.94 111 ALA A O 1
ATOM 857 N N . CYS A 1 112 ? -0.109 5.642 -1.742 1.00 96.44 112 CYS A N 1
ATOM 858 C CA . CYS A 1 112 ? 1.351 5.568 -1.764 1.00 96.44 112 CYS A CA 1
ATOM 859 C C . CYS A 1 112 ? 1.899 5.324 -3.180 1.00 96.44 112 CYS A C 1
ATOM 861 O O . CYS A 1 112 ? 2.821 6.025 -3.594 1.00 96.44 112 CYS A O 1
ATOM 863 N N . TYR A 1 113 ? 1.324 4.390 -3.944 1.00 95.69 113 TYR A N 1
ATOM 864 C CA . TYR A 1 113 ? 1.703 4.136 -5.337 1.00 95.69 113 TYR A CA 1
ATOM 865 C C . TYR A 1 113 ? 1.450 5.353 -6.225 1.00 95.69 113 TYR A C 1
ATOM 867 O O . TYR A 1 113 ? 2.301 5.685 -7.046 1.00 95.69 113 TYR A O 1
ATOM 875 N N . HIS A 1 114 ? 0.348 6.076 -6.014 1.00 96.62 114 HIS A N 1
ATOM 876 C CA . HIS A 1 114 ? 0.080 7.340 -6.693 1.00 96.62 114 HIS A CA 1
ATOM 877 C C . HIS A 1 114 ? 1.243 8.319 -6.501 1.00 96.62 114 HIS A C 1
ATOM 879 O O . HIS A 1 114 ? 1.783 8.816 -7.483 1.00 96.62 114 HIS A O 1
ATOM 885 N N . ARG A 1 115 ? 1.673 8.581 -5.258 1.00 97.19 115 ARG A N 1
ATOM 886 C CA . ARG A 1 115 ? 2.810 9.487 -5.002 1.00 97.19 115 ARG A CA 1
ATOM 887 C C . ARG A 1 115 ? 4.159 8.921 -5.443 1.00 97.19 115 ARG A C 1
ATOM 889 O O . ARG A 1 115 ? 5.059 9.694 -5.741 1.00 97.19 115 ARG A O 1
ATOM 896 N N . LEU A 1 116 ? 4.324 7.600 -5.477 1.00 96.19 116 LEU A N 1
ATOM 897 C CA . LEU A 1 116 ? 5.539 6.975 -6.001 1.00 96.19 116 LEU A CA 1
ATOM 898 C C . LEU A 1 116 ? 5.669 7.196 -7.516 1.00 96.19 116 LEU A C 1
ATOM 900 O O . LEU A 1 116 ? 6.747 7.532 -7.997 1.00 96.19 116 LEU A O 1
ATOM 904 N N . LEU A 1 117 ? 4.574 7.011 -8.257 1.00 96.44 117 LEU A N 1
ATOM 905 C CA . LEU A 1 117 ? 4.536 7.107 -9.720 1.00 96.44 117 LEU A CA 1
ATOM 906 C C . LEU A 1 117 ? 4.392 8.553 -10.213 1.00 96.44 117 LEU A C 1
ATOM 908 O O . LEU A 1 117 ? 4.867 8.890 -11.294 1.00 96.44 117 LEU A O 1
ATOM 912 N N . MET A 1 118 ? 3.760 9.413 -9.415 1.00 95.81 118 MET A N 1
ATOM 913 C CA . MET A 1 118 ? 3.606 10.848 -9.652 1.00 95.81 118 MET A CA 1
ATOM 914 C C . MET A 1 118 ? 4.181 11.610 -8.446 1.00 95.81 118 MET A C 1
ATOM 916 O O . MET A 1 118 ? 3.439 11.939 -7.517 1.00 95.81 118 MET A O 1
ATOM 920 N N . PRO A 1 119 ? 5.502 11.878 -8.425 1.00 87.38 119 PRO A N 1
ATOM 921 C CA . PRO A 1 119 ? 6.238 12.330 -7.240 1.00 87.38 119 PRO A CA 1
ATOM 922 C C . PRO A 1 119 ? 6.045 13.819 -6.922 1.00 87.38 119 PRO A C 1
ATOM 924 O O . PRO A 1 119 ? 6.998 14.572 -6.727 1.00 87.38 119 PRO A O 1
ATOM 927 N N . THR A 1 120 ? 4.801 14.289 -6.880 1.00 88.88 120 THR A N 1
ATOM 928 C CA . THR A 1 120 ? 4.452 15.657 -6.486 1.00 88.88 120 THR A CA 1
ATOM 929 C C . THR A 1 120 ? 3.080 15.663 -5.804 1.00 88.88 120 THR A C 1
ATOM 931 O O . THR A 1 120 ? 2.074 15.459 -6.484 1.00 88.88 120 THR A O 1
ATOM 934 N N . PRO A 1 121 ? 2.997 15.912 -4.479 1.00 91.88 121 PRO A N 1
ATOM 935 C CA . PRO A 1 121 ? 4.086 16.057 -3.493 1.00 91.88 121 PRO A CA 1
ATOM 936 C C . PRO A 1 121 ? 4.824 14.726 -3.202 1.00 91.88 121 PRO A C 1
ATOM 938 O O . PRO A 1 121 ? 4.330 13.664 -3.584 1.00 91.88 121 PRO A O 1
ATOM 941 N N . PRO A 1 122 ? 5.986 14.744 -2.514 1.00 94.31 122 PRO A N 1
ATOM 942 C CA . PRO A 1 122 ? 6.762 13.532 -2.246 1.00 94.31 122 PRO A CA 1
ATOM 943 C C . PRO A 1 122 ? 6.013 12.503 -1.382 1.00 94.31 122 PRO A C 1
ATOM 945 O O . PRO A 1 122 ? 5.146 12.834 -0.562 1.00 94.31 122 PRO A O 1
ATOM 948 N N . LEU A 1 123 ? 6.389 11.234 -1.548 1.00 97.38 123 LEU A N 1
ATOM 949 C CA . LEU A 1 123 ? 5.983 10.134 -0.677 1.00 97.38 123 LEU A CA 1
ATOM 950 C C . LEU A 1 123 ? 6.829 10.154 0.608 1.00 97.38 123 LEU A C 1
ATOM 952 O O . LEU A 1 123 ? 8.053 10.070 0.538 1.00 97.38 123 LEU A O 1
ATOM 956 N N . THR A 1 124 ? 6.188 10.272 1.773 1.00 97.00 124 THR A N 1
ATOM 957 C CA . THR A 1 124 ? 6.859 10.357 3.083 1.00 97.00 124 THR A CA 1
ATOM 958 C C . THR A 1 124 ? 6.197 9.445 4.116 1.00 97.00 124 THR A C 1
ATOM 960 O O . THR A 1 124 ? 5.022 9.097 3.994 1.00 97.00 124 THR A O 1
ATOM 963 N N . GLU A 1 125 ? 6.942 9.053 5.153 1.00 97.00 125 GLU A N 1
ATOM 964 C CA . GLU A 1 125 ? 6.404 8.253 6.267 1.00 97.00 125 GLU A CA 1
ATOM 965 C C . GLU A 1 125 ? 5.332 9.020 7.069 1.00 97.00 125 GLU A C 1
ATOM 967 O O . GLU A 1 125 ? 4.408 8.418 7.615 1.00 97.00 125 GLU A O 1
ATOM 972 N N . GLU A 1 126 ? 5.413 10.355 7.092 1.00 97.56 126 GLU A N 1
ATOM 973 C CA . GLU A 1 126 ? 4.377 11.233 7.649 1.00 97.56 126 GLU A CA 1
ATOM 974 C C . GLU A 1 126 ? 3.074 11.139 6.846 1.00 97.56 126 GLU A C 1
ATOM 976 O O . GLU A 1 126 ? 2.002 10.974 7.422 1.00 97.56 126 GLU A O 1
ATOM 981 N N . PHE A 1 127 ? 3.158 11.166 5.511 1.00 97.69 127 PHE A N 1
ATOM 982 C CA . PHE A 1 127 ? 1.990 10.973 4.654 1.00 97.69 127 PHE A CA 1
ATOM 983 C C . PHE A 1 127 ? 1.322 9.617 4.901 1.00 97.69 127 PHE A C 1
ATOM 985 O O . PHE A 1 127 ? 0.101 9.566 5.019 1.00 97.69 127 PHE A O 1
ATOM 992 N N . ALA A 1 128 ? 2.110 8.547 5.039 1.00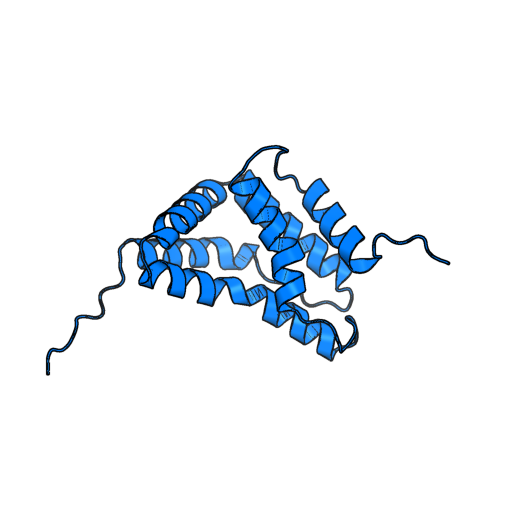 97.06 128 ALA A N 1
ATOM 993 C CA . ALA A 1 128 ? 1.603 7.228 5.414 1.00 97.06 128 ALA A CA 1
ATOM 994 C C . ALA A 1 128 ? 0.847 7.247 6.754 1.00 97.06 128 ALA A C 1
ATOM 996 O O . ALA A 1 128 ? -0.254 6.708 6.831 1.00 97.06 128 ALA A O 1
ATOM 997 N N . GLY A 1 129 ? 1.395 7.902 7.784 1.00 97.69 129 GLY A N 1
ATOM 998 C CA . GLY A 1 129 ? 0.706 8.059 9.070 1.00 97.69 129 GLY A CA 1
ATOM 999 C C . GLY A 1 129 ? -0.627 8.799 8.930 1.00 97.69 129 GLY A C 1
ATOM 1000 O O . GLY A 1 129 ? -1.655 8.316 9.393 1.00 97.69 129 GLY A O 1
ATOM 1001 N N . ASN A 1 130 ? -0.632 9.918 8.201 1.00 97.88 130 ASN A N 1
ATOM 1002 C CA . ASN A 1 130 ? -1.840 10.716 7.981 1.00 97.88 130 ASN A CA 1
ATOM 1003 C C . ASN A 1 130 ? -2.923 9.950 7.200 1.00 97.88 130 ASN A C 1
ATOM 1005 O O . ASN A 1 130 ? -4.109 10.138 7.466 1.00 97.88 130 ASN A O 1
ATOM 1009 N N . LEU A 1 131 ? -2.545 9.079 6.252 1.00 98.00 131 LEU A N 1
ATOM 1010 C CA . LEU A 1 131 ? -3.493 8.203 5.554 1.00 98.00 131 LEU A CA 1
ATOM 1011 C C . LEU A 1 131 ? -4.213 7.264 6.525 1.00 98.00 131 LEU A C 1
ATOM 1013 O O . LEU A 1 131 ? -5.437 7.156 6.459 1.00 98.00 131 LEU A O 1
ATOM 1017 N N . VAL A 1 132 ? -3.469 6.618 7.430 1.00 97.81 132 VAL A N 1
ATOM 1018 C CA . VAL A 1 132 ? -4.046 5.699 8.421 1.00 97.81 132 VAL A CA 1
ATOM 1019 C C . VAL A 1 132 ? -4.959 6.455 9.381 1.00 97.81 132 VAL A C 1
ATOM 1021 O O . VAL A 1 132 ? -6.109 6.059 9.546 1.00 97.81 132 VAL A O 1
ATOM 1024 N N . THR A 1 133 ? -4.511 7.586 9.932 1.00 97.44 133 THR A N 1
ATOM 1025 C CA . THR A 1 133 ? -5.336 8.416 10.824 1.00 97.44 133 THR A CA 1
ATOM 1026 C C . THR A 1 133 ? -6.641 8.847 10.149 1.00 97.44 133 THR A C 1
ATOM 1028 O O . THR A 1 133 ? -7.718 8.671 10.714 1.00 97.44 133 THR A O 1
ATOM 1031 N N . ASN A 1 134 ? -6.584 9.344 8.910 1.00 97.50 134 ASN A N 1
ATOM 1032 C CA . ASN A 1 134 ? -7.789 9.750 8.181 1.00 97.50 134 ASN A CA 1
ATOM 1033 C C . ASN A 1 134 ? -8.751 8.580 7.933 1.00 97.50 134 ASN A C 1
ATOM 1035 O O . ASN A 1 134 ? -9.968 8.768 7.949 1.00 97.50 134 ASN A O 1
ATOM 1039 N N . LEU A 1 135 ? -8.215 7.385 7.681 1.00 96.19 135 LEU A N 1
ATOM 1040 C CA . LEU A 1 135 ? -9.006 6.183 7.439 1.00 96.19 135 LEU A CA 1
ATOM 1041 C C . LEU A 1 135 ? -9.673 5.667 8.720 1.00 96.19 135 LEU A C 1
ATOM 1043 O O . LEU A 1 135 ? -10.849 5.306 8.677 1.00 96.19 135 LEU A O 1
ATOM 1047 N N . MET A 1 136 ? -8.948 5.658 9.841 1.00 95.06 136 MET A N 1
ATOM 1048 C CA . MET A 1 136 ? -9.431 5.128 11.120 1.00 95.06 136 MET A CA 1
ATOM 1049 C C . MET A 1 136 ? -10.426 6.064 11.810 1.00 95.06 136 MET A C 1
ATOM 1051 O O . MET A 1 136 ? -11.446 5.603 12.318 1.00 95.06 136 MET A O 1
ATOM 1055 N N . HIS A 1 137 ? -10.172 7.374 11.781 1.00 94.81 137 HIS A N 1
ATOM 1056 C CA . HIS A 1 137 ? -10.988 8.364 12.500 1.00 94.81 137 HIS A CA 1
ATOM 1057 C C . HIS A 1 137 ? -12.063 9.015 11.621 1.00 94.81 137 HIS A C 1
ATOM 1059 O O . HIS A 1 137 ? -13.019 9.602 12.126 1.00 94.81 137 HIS A O 1
ATOM 1065 N N . GLY A 1 138 ? -11.946 8.885 10.297 1.00 92.88 138 GLY A N 1
ATOM 1066 C CA . GLY A 1 138 ? -12.783 9.613 9.351 1.00 92.88 138 GLY A CA 1
ATOM 1067 C C . GLY A 1 138 ? -12.473 11.116 9.331 1.00 92.88 138 GLY A C 1
ATOM 1068 O O . GLY A 1 138 ? -11.792 11.662 10.191 1.00 92.88 138 GLY A O 1
ATOM 1069 N N . VAL A 1 139 ? -12.975 11.814 8.309 1.00 94.94 139 VAL A N 1
ATOM 1070 C CA . VAL A 1 139 ? -12.680 13.248 8.078 1.00 94.94 139 VAL A CA 1
ATOM 1071 C C . VAL A 1 139 ? -13.851 14.177 8.407 1.00 94.94 139 VAL A C 1
ATOM 1073 O O . VAL A 1 139 ? -13.793 15.381 8.160 1.00 94.94 139 VAL A O 1
ATOM 1076 N N . ARG A 1 140 ? -14.953 13.622 8.918 1.00 94.81 140 ARG A N 1
ATOM 1077 C CA . ARG A 1 140 ? -16.088 14.421 9.389 1.00 94.81 140 ARG A CA 1
ATOM 1078 C C . ARG A 1 140 ? -15.819 14.844 10.835 1.00 94.81 140 ARG A C 1
ATOM 1080 O O . ARG A 1 140 ? -15.248 14.050 11.575 1.00 94.81 140 ARG A O 1
ATOM 1087 N N . PRO A 1 141 ? -16.258 16.040 11.256 1.00 88.69 141 PRO A N 1
ATOM 1088 C CA . PRO A 1 141 ? -16.214 16.410 12.664 1.00 88.69 141 PRO A CA 1
ATOM 1089 C C . PRO A 1 141 ? -16.937 15.361 13.515 1.00 88.69 141 PRO A C 1
ATOM 1091 O O . PRO A 1 141 ? -18.034 14.928 13.145 1.00 88.69 141 PRO A O 1
ATOM 1094 N N . SER A 1 142 ? -16.332 14.973 14.638 1.00 80.62 142 SER A N 1
ATOM 1095 C CA . SER A 1 142 ? -17.032 14.222 15.679 1.00 80.62 142 SER A CA 1
ATOM 1096 C C . SER A 1 142 ? -18.212 15.061 16.172 1.00 80.62 142 SER A C 1
ATOM 1098 O O . SER A 1 142 ? -18.054 16.264 16.394 1.00 80.62 142 SER A O 1
ATOM 1100 N N . ALA A 1 143 ? -19.391 14.442 16.256 1.00 64.94 143 ALA A N 1
ATOM 1101 C CA . ALA A 1 143 ? -20.596 15.078 16.787 1.00 64.94 143 ALA A CA 1
ATOM 1102 C C . ALA A 1 143 ? -20.481 15.338 18.294 1.00 64.94 143 ALA A C 1
ATOM 1104 O O . ALA A 1 143 ? -19.800 14.535 18.974 1.00 64.94 143 ALA A O 1
#

Secondary structure (DSSP, 8-state):
---------HHHHHHHHHHHHHTTTTPPP-SS-HHHHHHHHHHHHHHHHHHSTHHHHHHHHHHHHTT-HHHHHHHHHHHTHHHHHHHHHHHTTSS-TT--HHHHHIIIIIHHHHHHHS-SSPP-HHHHHHHHHHHHH-SSPP-